Protein AF-A0AA41X4J2-F1 (afdb_monomer)

Nearest PDB structures (foldseek):
  3o14-assembly2_B  TM=9.484E-01  e=3.822E-04  Marinobacter nauticus VT8
  6z1p-assembly1_BR  TM=3.106E-01  e=7.952E+00  Tetrahymena thermophila SB210

Radius of gyration: 13.81 Å; Cα contacts (8 Å, |Δi|>4): 96; chains: 1; bounding box: 32×24×34 Å

Organism: NCBI:txid2961944

Mean predicted aligned error: 3.02 Å

pLDDT: mean 94.71, std 4.22, range [78.5, 98.69]

Structure (mmCIF, N/CA/C/O backbone):
data_AF-A0AA41X4J2-F1
#
_entry.id   AF-A0AA41X4J2-F1
#
loop_
_atom_site.group_PDB
_atom_site.id
_atom_site.type_symbol
_atom_site.label_atom_id
_atom_site.label_alt_id
_atom_site.label_comp_id
_atom_site.label_asym_id
_atom_site.label_entity_id
_atom_site.labe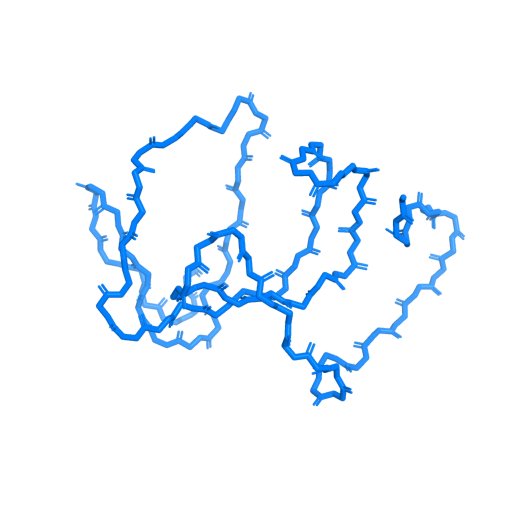l_seq_id
_atom_site.pdbx_PDB_ins_code
_atom_site.Cartn_x
_atom_site.Cartn_y
_atom_site.Cartn_z
_atom_site.occupancy
_atom_site.B_iso_or_equiv
_atom_site.auth_seq_id
_atom_site.auth_comp_id
_atom_site.auth_asym_id
_atom_site.auth_atom_id
_atom_site.pdbx_PDB_model_num
ATOM 1 N N . MET A 1 1 ? 12.589 8.365 -8.444 1.00 87.94 1 MET A N 1
ATOM 2 C CA . MET A 1 1 ? 11.923 7.372 -9.306 1.00 87.94 1 MET A CA 1
ATOM 3 C C . MET A 1 1 ? 12.346 5.985 -8.854 1.00 87.94 1 MET A C 1
ATOM 5 O O . MET A 1 1 ? 13.499 5.831 -8.469 1.00 87.94 1 MET A O 1
ATOM 9 N N . LEU A 1 2 ? 11.425 5.024 -8.848 1.00 94.75 2 LEU A N 1
ATOM 10 C CA . LEU A 1 2 ? 11.640 3.623 -8.475 1.00 94.75 2 LEU A CA 1
ATOM 11 C C . LEU A 1 2 ? 10.989 2.741 -9.545 1.00 94.75 2 LEU A C 1
ATOM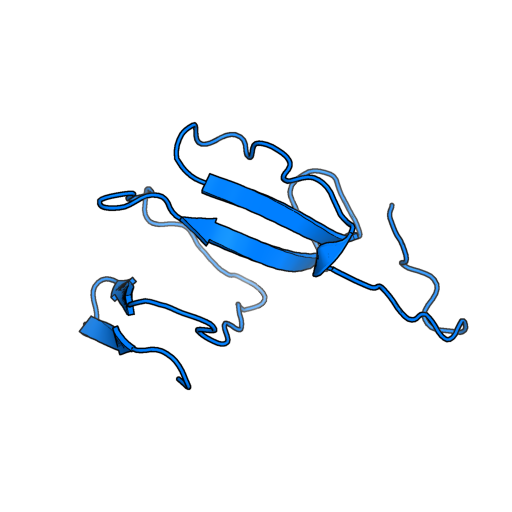 13 O O . LEU A 1 2 ? 9.798 2.902 -9.778 1.00 94.75 2 LEU A O 1
ATOM 17 N N . ASN A 1 3 ? 11.748 1.829 -10.157 1.00 96.44 3 ASN A N 1
ATOM 18 C CA . ASN A 1 3 ? 11.247 0.814 -11.098 1.00 96.44 3 ASN A CA 1
ATOM 19 C C . ASN A 1 3 ? 10.355 1.354 -12.242 1.00 96.44 3 ASN A C 1
ATOM 21 O O . ASN A 1 3 ? 9.433 0.678 -12.667 1.00 96.44 3 ASN A O 1
ATOM 25 N N . MET A 1 4 ? 10.638 2.562 -12.745 1.00 95.75 4 MET A N 1
ATOM 26 C CA . MET A 1 4 ? 9.848 3.238 -13.796 1.00 95.75 4 MET A CA 1
ATOM 27 C C . MET A 1 4 ? 10.314 2.921 -15.232 1.00 95.75 4 MET A C 1
ATOM 29 O O . MET A 1 4 ? 9.897 3.597 -16.171 1.00 95.75 4 MET A O 1
ATOM 33 N N . ASN A 1 5 ? 11.238 1.971 -15.418 1.00 95.94 5 ASN A N 1
ATOM 34 C CA . ASN A 1 5 ? 11.656 1.553 -16.756 1.00 95.94 5 ASN A CA 1
ATOM 35 C C . ASN A 1 5 ? 10.751 0.413 -17.241 1.00 95.94 5 ASN A C 1
ATOM 37 O O . ASN A 1 5 ? 10.978 -0.743 -16.896 1.00 95.94 5 ASN A O 1
ATOM 41 N N . PHE A 1 6 ? 9.735 0.744 -18.037 1.00 94.19 6 PHE A N 1
ATOM 42 C CA . PHE A 1 6 ? 8.754 -0.227 -18.531 1.00 94.19 6 PHE A CA 1
ATOM 43 C C . PHE A 1 6 ? 9.303 -1.201 -19.584 1.00 94.19 6 PHE A C 1
ATOM 45 O O . PHE A 1 6 ? 8.656 -2.209 -19.864 1.00 94.19 6 PHE A O 1
ATOM 52 N N . ASP A 1 7 ? 10.494 -0.943 -20.133 1.00 97.50 7 ASP A N 1
ATOM 53 C CA . ASP A 1 7 ? 11.161 -1.867 -21.057 1.00 97.50 7 ASP A CA 1
ATOM 54 C C . ASP A 1 7 ? 11.846 -3.037 -20.318 1.00 97.50 7 ASP A C 1
ATOM 56 O O . ASP A 1 7 ? 12.270 -4.016 -20.937 1.00 97.50 7 ASP A O 1
ATOM 60 N N . GLU A 1 8 ? 11.957 -2.965 -18.987 1.00 96.25 8 GLU A N 1
ATOM 61 C CA . GLU A 1 8 ? 12.574 -3.995 -18.156 1.00 96.25 8 GLU A CA 1
ATOM 62 C C . GLU A 1 8 ? 11.532 -4.885 -17.473 1.00 96.25 8 GLU A C 1
ATOM 64 O O . GLU A 1 8 ? 10.599 -4.429 -16.812 1.00 96.25 8 GLU A O 1
ATOM 69 N N . ARG A 1 9 ? 11.740 -6.203 -17.546 1.00 96.88 9 ARG A N 1
ATOM 70 C CA . ARG A 1 9 ? 10.959 -7.147 -16.745 1.00 96.88 9 ARG A CA 1
ATOM 71 C C . ARG A 1 9 ? 11.478 -7.164 -15.312 1.00 96.88 9 ARG A C 1
ATOM 73 O O . ARG A 1 9 ? 12.613 -7.573 -15.069 1.00 96.88 9 ARG A O 1
ATOM 80 N N . LEU A 1 10 ? 10.602 -6.857 -14.360 1.00 96.25 10 LEU A N 1
ATOM 81 C CA . LEU A 1 10 ? 10.903 -6.909 -12.934 1.00 96.25 10 LEU A CA 1
ATOM 82 C C . LEU A 1 10 ? 10.053 -7.959 -12.208 1.00 96.25 10 LEU A C 1
ATOM 84 O O . LEU A 1 10 ? 8.876 -8.147 -12.505 1.00 96.25 10 LEU A O 1
ATOM 88 N N . ALA A 1 11 ? 10.649 -8.636 -11.225 1.00 97.06 11 ALA A N 1
ATOM 89 C CA . ALA A 1 11 ? 9.939 -9.501 -10.288 1.00 97.06 11 ALA A CA 1
ATOM 90 C C . ALA A 1 11 ? 10.371 -9.157 -8.858 1.00 97.06 11 ALA A C 1
ATOM 92 O O . ALA A 1 11 ? 11.556 -9.222 -8.531 1.00 97.06 11 ALA A O 1
ATOM 93 N N . ILE A 1 12 ? 9.412 -8.796 -8.004 1.00 97.19 12 ILE A N 1
ATOM 94 C CA . ILE A 1 12 ? 9.663 -8.374 -6.621 1.00 97.19 12 ILE A CA 1
ATOM 95 C C . ILE A 1 12 ? 9.041 -9.394 -5.671 1.00 97.19 12 ILE A C 1
ATOM 97 O O . ILE A 1 12 ? 7.842 -9.655 -5.719 1.00 97.19 12 ILE A O 1
ATOM 101 N N . ASN A 1 13 ? 9.847 -9.944 -4.762 1.00 98.00 13 ASN A N 1
ATOM 102 C CA . ASN A 1 13 ? 9.325 -10.728 -3.647 1.00 98.00 13 ASN A CA 1
ATOM 103 C C . ASN A 1 13 ? 8.933 -9.786 -2.499 1.00 98.00 13 ASN A C 1
ATOM 105 O O . ASN A 1 13 ? 9.758 -9.452 -1.645 1.00 98.00 13 ASN A O 1
ATOM 109 N N . THR A 1 14 ? 7.671 -9.360 -2.484 1.00 97.75 14 THR A N 1
ATOM 110 C CA . THR A 1 14 ? 7.141 -8.389 -1.513 1.00 97.75 14 THR A CA 1
ATOM 111 C C . THR A 1 14 ? 7.183 -8.894 -0.070 1.00 97.75 14 THR A C 1
ATOM 113 O O . THR A 1 14 ? 7.281 -8.090 0.857 1.00 97.75 14 THR A O 1
ATOM 116 N N . GLN A 1 15 ? 7.212 -10.212 0.150 1.00 97.06 15 GLN A N 1
ATOM 117 C CA . GLN A 1 15 ? 7.341 -10.799 1.488 1.00 97.06 15 GLN A CA 1
ATOM 118 C C . GLN A 1 15 ? 8.722 -10.578 2.111 1.00 97.06 15 GLN A C 1
ATOM 120 O O . GLN A 1 15 ? 8.849 -10.616 3.329 1.00 97.06 15 GLN A O 1
ATOM 125 N N . LYS A 1 16 ? 9.745 -10.301 1.294 1.00 97.81 16 LYS A N 1
ATOM 126 C CA . LYS A 1 16 ? 11.104 -9.975 1.757 1.00 97.81 16 LYS A CA 1
ATOM 127 C C . LYS A 1 16 ? 11.370 -8.473 1.876 1.00 97.81 16 LYS A C 1
ATOM 129 O O . LYS A 1 16 ? 12.473 -8.087 2.241 1.00 97.81 16 LYS A O 1
ATOM 134 N N . GLN A 1 17 ? 10.406 -7.626 1.516 1.00 97.62 17 GLN A N 1
ATOM 135 C CA . GLN A 1 17 ? 10.543 -6.181 1.672 1.00 97.62 17 GLN A CA 1
ATOM 136 C C . GLN A 1 17 ? 10.148 -5.755 3.084 1.00 97.62 17 GLN A C 1
ATOM 138 O O . GLN A 1 17 ? 9.139 -6.220 3.621 1.00 97.62 17 GLN A O 1
ATOM 143 N N . GLU A 1 18 ? 10.899 -4.806 3.633 1.00 97.19 18 GLU A N 1
ATOM 144 C CA . GLU A 1 18 ? 10.533 -4.109 4.862 1.00 97.19 18 GLU A CA 1
ATOM 145 C C . GLU A 1 18 ? 9.358 -3.157 4.621 1.00 97.19 18 GLU A C 1
ATOM 147 O O . GLU A 1 18 ? 9.222 -2.551 3.551 1.00 97.19 18 GLU A O 1
ATOM 152 N N . TRP A 1 19 ? 8.506 -3.009 5.632 1.00 97.44 19 TRP A N 1
ATOM 153 C CA . TRP A 1 19 ? 7.457 -1.995 5.625 1.00 97.44 19 TRP A CA 1
ATOM 154 C C . TRP A 1 19 ? 8.065 -0.602 5.793 1.00 97.44 19 TRP A C 1
ATOM 156 O O . TRP A 1 19 ? 8.882 -0.370 6.681 1.00 97.44 19 TRP A O 1
ATOM 166 N N . GLN A 1 20 ? 7.631 0.347 4.967 1.00 95.12 20 GLN A N 1
ATOM 167 C CA . GLN A 1 20 ? 8.013 1.752 5.081 1.00 95.12 20 GLN A CA 1
ATOM 168 C C . GLN A 1 20 ? 6.841 2.556 5.631 1.00 95.12 20 GLN A C 1
ATOM 170 O O . GLN A 1 20 ? 5.704 2.375 5.190 1.00 95.12 20 GLN A O 1
ATOM 175 N N . ALA A 1 21 ? 7.111 3.471 6.559 1.00 91.81 21 ALA A N 1
ATOM 176 C CA . ALA A 1 21 ? 6.095 4.395 7.044 1.00 91.81 21 ALA A CA 1
ATOM 177 C C . ALA A 1 21 ? 5.616 5.319 5.909 1.00 91.81 21 ALA A C 1
ATOM 179 O O . ALA A 1 21 ? 6.406 5.803 5.085 1.00 91.81 21 ALA A O 1
ATOM 180 N N . SER A 1 22 ? 4.309 5.565 5.860 1.00 88.56 22 SER A N 1
ATOM 181 C CA . SER A 1 22 ? 3.746 6.675 5.093 1.00 88.56 22 SER A CA 1
ATOM 182 C C . SER A 1 22 ? 3.787 7.971 5.928 1.00 88.56 22 SER A C 1
ATOM 184 O O . SER A 1 22 ? 4.172 7.938 7.098 1.00 88.56 22 SER A O 1
ATOM 186 N N . PRO A 1 23 ? 3.384 9.129 5.373 1.00 86.56 23 PRO A N 1
ATOM 187 C CA . PRO A 1 23 ? 3.140 10.325 6.183 1.00 86.56 23 PRO A CA 1
ATOM 188 C C . PRO A 1 23 ? 2.078 10.132 7.284 1.00 86.56 23 PRO A C 1
ATOM 190 O O . PRO A 1 23 ? 2.076 10.886 8.254 1.00 86.56 23 PRO A O 1
ATOM 193 N N . SER A 1 24 ? 1.189 9.138 7.151 1.00 86.38 24 SER A N 1
ATOM 194 C CA . SER A 1 24 ? 0.291 8.695 8.221 1.00 86.38 24 SER A CA 1
ATOM 195 C C . SER A 1 24 ? 0.986 7.668 9.120 1.00 86.38 24 SER A C 1
ATOM 197 O O . SER A 1 24 ? 1.599 6.719 8.628 1.00 86.38 24 SER A O 1
ATOM 199 N N . SER A 1 25 ? 0.834 7.809 10.439 1.00 86.88 25 SER A N 1
ATOM 200 C CA . SER A 1 25 ? 1.406 6.888 11.433 1.00 86.88 25 SER A CA 1
ATOM 201 C C . SER A 1 25 ? 0.741 5.510 11.469 1.00 86.88 25 SER A C 1
ATOM 203 O O . SER A 1 25 ? 1.255 4.623 12.138 1.00 86.88 25 SER A O 1
ATOM 205 N N . THR A 1 26 ? -0.397 5.340 10.792 1.00 93.88 26 THR A N 1
ATOM 206 C CA . THR A 1 26 ? -1.197 4.102 10.786 1.00 93.88 26 THR A CA 1
ATOM 207 C C . THR A 1 26 ? -1.217 3.403 9.427 1.00 93.88 26 THR A C 1
ATOM 209 O O . THR A 1 26 ? -1.944 2.429 9.239 1.00 93.88 26 THR A O 1
ATOM 212 N N . VAL A 1 27 ? -0.453 3.914 8.453 1.00 94.88 27 VAL A N 1
ATOM 213 C CA . VAL A 1 27 ? -0.408 3.370 7.091 1.00 94.88 27 VAL A CA 1
ATOM 214 C C . VAL A 1 27 ? 1.032 3.088 6.690 1.00 94.88 27 VAL A C 1
ATOM 216 O O . VAL A 1 27 ? 1.913 3.951 6.762 1.00 94.88 27 VAL A O 1
ATOM 219 N N . TRP A 1 28 ? 1.246 1.866 6.218 1.00 96.69 28 TRP A N 1
ATOM 220 C CA . TRP A 1 28 ? 2.537 1.304 5.856 1.00 96.69 28 TRP A CA 1
ATOM 221 C C . TRP A 1 28 ? 2.535 0.906 4.388 1.00 96.69 28 TRP A C 1
ATOM 223 O O . TRP A 1 28 ? 1.516 0.469 3.859 1.00 96.69 28 TRP A O 1
ATOM 233 N N . ARG A 1 29 ? 3.682 1.016 3.720 1.00 96.06 29 ARG A N 1
ATOM 234 C CA . ARG A 1 29 ? 3.798 0.738 2.285 1.00 96.06 29 ARG A CA 1
ATOM 235 C C . ARG A 1 29 ? 5.036 -0.071 1.935 1.00 96.06 29 ARG A C 1
ATOM 237 O O . ARG A 1 29 ? 6.098 0.105 2.531 1.00 96.06 29 ARG A O 1
ATOM 244 N N . LYS A 1 30 ? 4.899 -0.903 0.909 1.00 97.56 30 LYS A N 1
ATOM 245 C CA . LYS A 1 30 ? 5.983 -1.532 0.151 1.00 97.56 30 LYS A CA 1
ATOM 246 C C . LYS A 1 30 ? 5.871 -1.045 -1.295 1.00 97.56 30 LYS A C 1
ATOM 248 O O . LYS A 1 30 ? 5.061 -1.585 -2.051 1.00 97.56 30 LYS A O 1
ATOM 253 N N . PRO A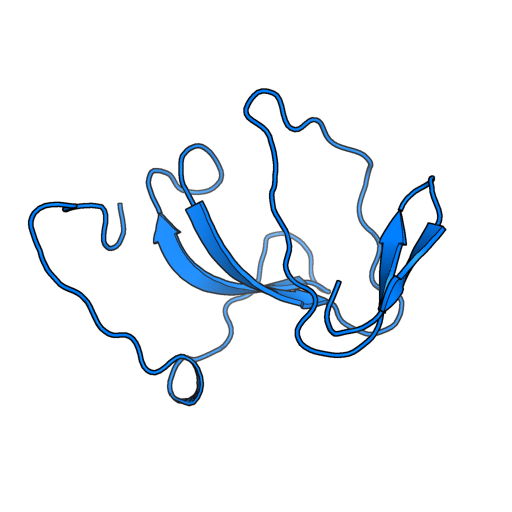 1 31 ? 6.616 0.008 -1.671 1.00 96.19 31 PRO A N 1
ATOM 254 C CA . PRO A 1 31 ? 6.599 0.525 -3.032 1.00 96.19 31 PRO A CA 1
ATOM 255 C C . PRO A 1 31 ? 7.124 -0.518 -4.023 1.00 96.19 31 PRO A C 1
ATOM 257 O O . PRO A 1 31 ? 8.186 -1.105 -3.797 1.00 96.19 31 PRO A O 1
ATOM 260 N N . LEU A 1 32 ? 6.382 -0.728 -5.110 1.00 97.00 32 LEU A N 1
ATOM 261 C CA . LEU A 1 32 ? 6.768 -1.604 -6.221 1.00 97.00 32 LEU A CA 1
ATOM 262 C C . LEU A 1 32 ? 7.254 -0.778 -7.408 1.00 97.00 32 LEU A C 1
ATOM 264 O O . LEU A 1 32 ? 8.270 -1.109 -8.005 1.00 97.00 32 LEU A O 1
ATOM 268 N N . GLU A 1 33 ? 6.572 0.328 -7.685 1.00 96.12 33 GLU A N 1
ATOM 269 C CA . GLU A 1 33 ? 6.876 1.275 -8.752 1.00 96.12 33 GLU A CA 1
ATOM 270 C C . GLU A 1 33 ? 6.503 2.686 -8.290 1.00 96.12 33 GLU A C 1
ATOM 272 O O . GLU A 1 33 ? 5.501 2.857 -7.587 1.00 96.12 33 GLU A O 1
ATOM 277 N N . ARG A 1 34 ? 7.313 3.698 -8.640 1.00 94.56 34 ARG A N 1
ATOM 278 C CA . ARG A 1 34 ? 7.047 5.082 -8.233 1.00 94.56 34 ARG A CA 1
ATOM 279 C C . ARG A 1 34 ? 7.668 6.159 -9.125 1.00 94.56 34 ARG A C 1
ATOM 281 O O . ARG A 1 34 ? 8.897 6.298 -9.182 1.00 94.56 34 ARG A O 1
ATOM 288 N N . GLY A 1 35 ? 6.823 7.028 -9.682 1.00 92.75 35 GLY A N 1
ATOM 289 C CA . GLY A 1 35 ? 7.231 8.206 -10.453 1.00 92.75 35 GLY A CA 1
ATOM 290 C C . GLY A 1 35 ? 7.801 9.332 -9.580 1.00 92.75 35 GLY A C 1
ATOM 291 O O . GLY A 1 35 ? 8.946 9.749 -9.760 1.00 92.75 35 GLY A O 1
ATOM 292 N N . ALA A 1 36 ? 7.051 9.795 -8.576 1.00 88.19 36 ALA A N 1
ATOM 293 C CA . ALA A 1 36 ? 7.468 10.882 -7.681 1.00 88.19 36 ALA A CA 1
ATOM 294 C C . ALA A 1 36 ? 7.213 10.567 -6.198 1.00 88.19 36 ALA A C 1
ATOM 296 O O . ALA A 1 36 ? 6.615 9.554 -5.845 1.00 88.19 36 ALA A O 1
ATOM 297 N N . LYS A 1 37 ? 7.706 11.428 -5.294 1.00 79.62 37 LYS A N 1
ATOM 298 C CA . LYS A 1 37 ? 7.711 11.137 -3.853 1.00 79.62 37 LYS A CA 1
ATOM 299 C C . LYS A 1 37 ? 6.319 10.974 -3.253 1.00 79.62 37 LYS A C 1
ATOM 301 O O . LYS A 1 37 ? 6.227 10.187 -2.338 1.00 79.62 37 LYS A O 1
ATOM 306 N N . GLU A 1 38 ? 5.286 11.685 -3.698 1.00 78.50 38 GLU A N 1
ATOM 307 C CA . GLU A 1 38 ? 3.906 11.547 -3.180 1.00 78.50 38 GLU A CA 1
ATOM 308 C C . GLU A 1 38 ? 2.859 11.838 -4.278 1.00 78.50 38 GLU A C 1
ATOM 310 O O . GLU A 1 38 ? 1.756 12.292 -3.998 1.00 78.50 38 GLU A O 1
ATOM 315 N N . SER A 1 39 ? 3.215 11.636 -5.549 1.00 83.19 39 SER A N 1
ATOM 316 C CA . SER A 1 39 ? 2.329 11.888 -6.689 1.00 83.19 39 SER A CA 1
ATOM 317 C C . SER A 1 39 ? 2.741 11.074 -7.916 1.00 83.19 39 SER A C 1
ATOM 319 O O . SER A 1 39 ? 3.837 10.503 -7.966 1.00 83.19 39 SER A O 1
ATOM 321 N N . GLY A 1 40 ? 1.862 11.061 -8.919 1.00 89.44 40 GLY A N 1
ATOM 322 C CA . GLY A 1 40 ? 2.089 10.392 -10.196 1.00 89.44 40 GLY A CA 1
ATOM 323 C C . GLY A 1 40 ? 1.880 8.880 -10.131 1.00 89.44 40 GLY A C 1
ATOM 324 O O . GLY A 1 40 ? 1.303 8.364 -9.177 1.00 89.44 40 GLY A O 1
ATOM 325 N N . HIS A 1 41 ? 2.352 8.186 -11.169 1.00 93.94 41 HIS A N 1
ATOM 326 C CA . HIS A 1 41 ? 2.223 6.736 -11.296 1.00 93.94 41 HIS A CA 1
ATOM 327 C C . HIS A 1 41 ? 2.865 6.027 -10.097 1.00 93.94 41 HIS A C 1
ATOM 329 O O . HIS A 1 41 ? 4.030 6.283 -9.760 1.00 93.94 41 HIS A O 1
ATOM 335 N N . THR A 1 42 ? 2.098 5.160 -9.441 1.00 95.31 42 THR A N 1
ATOM 336 C CA . THR A 1 42 ? 2.557 4.423 -8.269 1.00 95.31 42 THR A CA 1
ATOM 337 C C . THR A 1 42 ? 1.840 3.087 -8.165 1.00 95.31 42 THR A C 1
ATOM 339 O O . THR A 1 42 ? 0.622 3.023 -8.279 1.00 95.31 42 THR A O 1
ATOM 342 N N . THR A 1 43 ? 2.606 2.049 -7.847 1.00 96.88 43 THR A N 1
ATOM 343 C CA . THR A 1 43 ? 2.078 0.737 -7.465 1.00 96.88 43 THR A CA 1
ATOM 344 C C . THR A 1 43 ? 2.709 0.357 -6.133 1.00 96.88 43 THR A C 1
ATOM 346 O O . THR A 1 43 ? 3.919 0.510 -5.931 1.00 96.88 43 THR A O 1
ATOM 349 N N . SER A 1 44 ? 1.908 -0.072 -5.161 1.00 96.81 44 SER A N 1
ATOM 350 C CA . SER A 1 44 ? 2.381 -0.393 -3.810 1.00 96.81 44 SER A CA 1
ATOM 351 C C . SER A 1 44 ? 1.518 -1.466 -3.167 1.00 96.81 44 SER A C 1
ATOM 353 O O . SER A 1 44 ? 0.310 -1.484 -3.362 1.00 96.81 44 SER A O 1
ATOM 355 N N . VAL A 1 45 ? 2.129 -2.305 -2.328 1.00 98.19 45 VAL A N 1
ATOM 356 C CA . VAL A 1 45 ? 1.367 -3.040 -1.310 1.00 98.19 45 VAL A CA 1
ATOM 357 C C . VAL A 1 45 ? 1.229 -2.124 -0.104 1.00 98.19 45 VAL A C 1
ATOM 359 O O . VAL A 1 45 ? 2.233 -1.60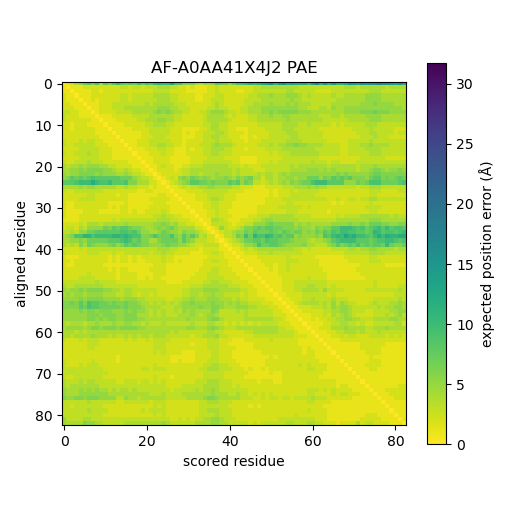8 0.397 1.00 98.19 45 VAL A O 1
ATOM 362 N N . VAL A 1 46 ? 0.002 -1.911 0.354 1.00 97.31 46 VAL A N 1
ATOM 363 C CA . VAL A 1 46 ? -0.307 -1.008 1.466 1.00 97.31 46 VAL A CA 1
ATOM 364 C C . VAL A 1 46 ? -0.946 -1.805 2.595 1.00 97.31 46 VAL A C 1
ATOM 366 O O . VAL A 1 46 ? -1.708 -2.736 2.353 1.00 97.31 46 VAL A O 1
ATOM 369 N N . LYS A 1 47 ? -0.605 -1.457 3.834 1.00 97.75 47 LYS A N 1
ATOM 370 C CA . LYS A 1 47 ? -1.223 -2.007 5.036 1.00 97.75 47 LYS A CA 1
ATOM 371 C C . LYS A 1 47 ? -1.720 -0.868 5.909 1.00 97.75 47 LYS A C 1
ATOM 373 O O . LYS A 1 47 ? -0.948 0.025 6.261 1.00 97.75 47 LYS A O 1
ATOM 378 N N . TYR A 1 48 ? -2.987 -0.953 6.278 1.00 97.12 48 TYR A N 1
ATOM 379 C CA . TYR A 1 48 ? -3.645 -0.063 7.220 1.00 97.12 48 TYR A CA 1
ATOM 380 C C . TYR A 1 48 ? -3.717 -0.770 8.573 1.00 97.12 48 TYR A C 1
ATOM 382 O O . TYR A 1 48 ? -4.106 -1.936 8.640 1.00 97.12 48 TYR A O 1
ATOM 390 N N . ASP A 1 49 ? -3.310 -0.094 9.643 1.00 97.12 49 ASP A N 1
ATOM 391 C CA . ASP A 1 49 ? -3.519 -0.614 10.994 1.00 97.12 49 ASP A CA 1
ATOM 392 C C . ASP A 1 49 ? -5.022 -0.632 11.329 1.00 97.12 49 ASP A C 1
ATOM 394 O O . ASP A 1 49 ? -5.815 0.122 10.760 1.00 97.12 49 ASP A O 1
ATOM 398 N N . ALA A 1 50 ? -5.439 -1.492 12.260 1.00 95.88 50 ALA A N 1
ATOM 399 C CA . ALA A 1 50 ? -6.846 -1.590 12.644 1.00 95.88 50 ALA A CA 1
ATOM 400 C C . ALA A 1 50 ? -7.384 -0.235 13.144 1.00 95.88 50 ALA A C 1
ATOM 402 O O . ALA A 1 50 ? -6.790 0.398 14.018 1.00 95.88 50 ALA A O 1
ATOM 403 N N . GLY A 1 51 ? -8.515 0.207 12.585 1.00 94.06 51 GLY A N 1
ATOM 404 C CA . GLY A 1 51 ? -9.114 1.510 12.893 1.00 94.06 51 GLY A CA 1
ATOM 405 C C . GLY A 1 51 ? -8.412 2.709 12.243 1.00 94.06 51 GLY A C 1
ATOM 406 O O . GLY A 1 51 ? -8.756 3.851 12.553 1.00 94.06 51 GLY A O 1
ATOM 407 N N . ALA A 1 52 ? -7.439 2.484 11.353 1.00 95.19 52 ALA A N 1
ATOM 408 C CA . ALA A 1 52 ? -6.862 3.555 10.556 1.00 95.19 52 ALA A CA 1
ATOM 409 C C . ALA A 1 52 ? -7.949 4.245 9.722 1.00 95.19 52 ALA A C 1
ATOM 411 O O . ALA A 1 52 ? -8.781 3.604 9.089 1.00 95.19 52 ALA A O 1
ATOM 412 N N . SER A 1 53 ? -7.900 5.572 9.699 1.00 92.50 53 SER A N 1
ATOM 413 C CA . SER A 1 53 ? -8.707 6.404 8.816 1.00 92.50 53 SER A CA 1
ATOM 414 C C . SER A 1 53 ? -7.834 7.507 8.238 1.00 92.50 53 SER A C 1
ATOM 416 O O . SER A 1 53 ? -6.771 7.843 8.772 1.00 92.50 53 SER A O 1
ATOM 418 N N . PHE A 1 54 ? -8.267 8.066 7.120 1.00 88.50 54 PHE A N 1
ATOM 419 C CA . PHE A 1 54 ? -7.586 9.164 6.456 1.00 88.50 54 PHE A CA 1
ATOM 420 C C . PHE A 1 54 ? -8.612 10.190 5.987 1.00 88.50 54 PHE A C 1
ATOM 422 O O . PHE A 1 54 ? -9.803 9.909 5.874 1.00 88.50 54 PHE A O 1
ATOM 429 N N . LYS A 1 55 ? -8.149 11.422 5.761 1.00 89.62 55 LYS A N 1
ATOM 430 C CA . LYS A 1 55 ? -9.009 12.472 5.216 1.00 89.62 55 LYS A CA 1
ATOM 431 C C . LYS A 1 55 ? -9.381 12.121 3.779 1.00 89.62 55 LYS A C 1
ATOM 433 O O . LYS A 1 55 ? -8.538 11.617 3.032 1.00 89.62 55 LYS A O 1
ATOM 438 N N . GLN A 1 56 ? -10.604 12.473 3.398 1.00 91.38 56 GLN A N 1
ATOM 439 C CA . GLN A 1 56 ? -11.028 12.433 2.006 1.00 91.38 56 GLN A CA 1
ATOM 440 C C . GLN A 1 56 ? -10.013 13.182 1.134 1.00 91.38 56 GLN A C 1
ATOM 442 O O . GLN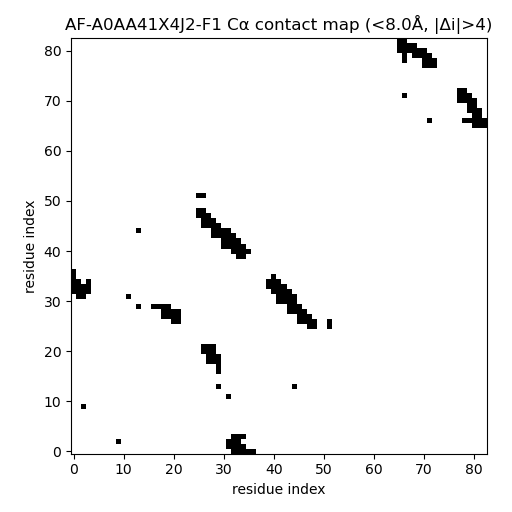 A 1 56 ? -9.537 14.265 1.492 1.00 91.38 56 GLN A O 1
ATOM 447 N N . HIS A 1 57 ? -9.671 12.582 0.002 1.00 90.44 57 HIS A N 1
ATOM 448 C CA . HIS A 1 57 ? -8.770 13.149 -0.987 1.00 90.44 57 HIS A CA 1
ATOM 449 C C . HIS A 1 57 ? -9.250 12.778 -2.390 1.00 90.44 57 HIS A C 1
ATOM 451 O O . HIS A 1 57 ? -10.153 11.967 -2.561 1.00 90.44 57 HIS A O 1
ATOM 457 N N . SER A 1 58 ? -8.708 13.458 -3.397 1.00 91.75 58 SER A N 1
ATOM 458 C CA . SER A 1 58 ? -9.144 13.298 -4.783 1.00 91.75 58 SER A CA 1
ATOM 459 C C . SER A 1 58 ? -8.200 12.388 -5.556 1.00 91.75 58 SER A C 1
ATOM 461 O O . SER A 1 58 ? -6.981 12.500 -5.420 1.00 91.75 58 SER A O 1
ATOM 463 N N . HIS A 1 59 ? -8.770 11.590 -6.457 1.00 92.00 59 HIS A N 1
ATOM 464 C CA . HIS A 1 59 ? -8.041 10.738 -7.395 1.00 92.00 59 HIS A CA 1
ATOM 465 C C . HIS A 1 59 ? -8.271 11.246 -8.828 1.00 92.00 59 HIS A C 1
ATOM 467 O O . HIS A 1 59 ? -9.033 10.645 -9.583 1.00 92.00 59 HIS A O 1
ATOM 473 N N . PRO A 1 60 ? -7.657 12.377 -9.235 1.00 92.38 60 PRO A N 1
ATOM 474 C CA . PRO A 1 60 ? -7.914 12.993 -10.544 1.00 92.38 60 PRO A CA 1
ATOM 475 C C . PRO A 1 60 ? -7.543 12.094 -11.734 1.00 92.38 60 PRO A C 1
ATOM 477 O O . PRO A 1 60 ? -8.029 12.316 -12.838 1.00 92.38 60 PRO A O 1
ATOM 480 N N . TYR A 1 61 ? -6.695 11.087 -11.504 1.00 92.62 61 TYR A N 1
ATOM 481 C CA . TYR A 1 61 ? -6.275 10.094 -12.497 1.00 92.62 61 TYR A CA 1
ATOM 482 C C . TYR A 1 61 ? -6.719 8.667 -12.136 1.00 92.62 61 TYR A C 1
ATOM 484 O O . TYR A 1 61 ? -6.263 7.716 -12.764 1.00 92.62 61 TYR A O 1
ATOM 492 N N . GLY A 1 62 ? -7.606 8.529 -11.146 1.00 94.62 62 GLY A N 1
ATOM 493 C CA . GLY A 1 62 ? -8.089 7.248 -10.638 1.00 94.62 62 GLY A CA 1
ATOM 494 C C . GLY A 1 62 ? -7.207 6.619 -9.558 1.00 94.62 62 GLY A C 1
ATOM 495 O O . GLY A 1 62 ? -6.086 7.056 -9.294 1.00 94.62 62 GLY A O 1
ATOM 496 N N . GLU A 1 63 ? -7.771 5.599 -8.921 1.00 96.00 63 GLU A N 1
ATOM 497 C CA . GLU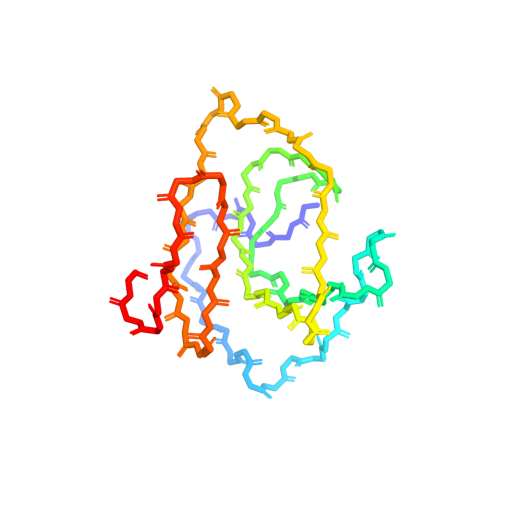 A 1 63 ? -7.126 4.693 -7.976 1.00 96.00 63 GLU A CA 1
ATOM 498 C C . GLU A 1 63 ? -7.778 3.319 -8.140 1.00 96.00 63 GLU A C 1
ATOM 500 O O . GLU A 1 63 ? -8.997 3.216 -8.266 1.00 96.00 63 GLU A O 1
ATOM 505 N N . GLU A 1 64 ? -6.953 2.279 -8.188 1.00 97.19 64 GLU A N 1
ATOM 506 C CA . GLU A 1 64 ? -7.390 0.889 -8.251 1.00 97.19 64 GLU A CA 1
ATOM 507 C C . GLU A 1 64 ? -6.797 0.157 -7.050 1.00 97.19 64 GLU A C 1
ATOM 509 O O . GLU A 1 64 ? -5.602 0.276 -6.761 1.00 97.19 64 GLU A O 1
ATOM 514 N N . ILE A 1 65 ? -7.642 -0.582 -6.337 1.00 97.44 65 ILE A N 1
ATOM 515 C CA . ILE A 1 65 ? -7.278 -1.316 -5.128 1.00 97.44 65 ILE A CA 1
ATOM 516 C C . ILE A 1 65 ? -7.777 -2.746 -5.283 1.00 97.44 65 ILE A C 1
ATOM 518 O O . ILE A 1 65 ? -8.925 -2.961 -5.648 1.00 97.44 65 ILE A O 1
ATOM 522 N N . LEU A 1 66 ? -6.910 -3.701 -4.949 1.00 98.50 66 LEU A N 1
ATOM 523 C CA . LEU A 1 66 ? -7.285 -5.084 -4.674 1.00 98.50 66 LEU A CA 1
ATOM 524 C C . LEU A 1 66 ? -7.076 -5.341 -3.182 1.00 98.50 66 LEU A C 1
ATOM 526 O O . LEU A 1 66 ? -5.951 -5.221 -2.679 1.00 98.50 66 LEU A O 1
ATOM 530 N N . VAL A 1 67 ? -8.132 -5.722 -2.469 1.00 98.56 67 VAL A N 1
ATOM 531 C CA . VAL A 1 67 ? -8.045 -5.996 -1.031 1.00 98.56 67 VAL A CA 1
ATOM 532 C C . VAL A 1 67 ? -7.451 -7.389 -0.817 1.00 98.56 67 VAL A C 1
ATOM 534 O O . VAL A 1 67 ? -8.085 -8.404 -1.096 1.00 98.56 67 VAL A O 1
ATOM 537 N N . LEU A 1 68 ? -6.216 -7.456 -0.312 1.00 98.31 68 LEU A N 1
ATOM 538 C CA . LEU A 1 68 ? -5.515 -8.732 -0.094 1.00 98.31 68 LEU A CA 1
ATOM 539 C C . LEU A 1 68 ? -5.939 -9.437 1.202 1.00 98.31 68 LEU A C 1
ATOM 541 O O . LEU A 1 68 ? -6.027 -10.662 1.241 1.00 98.31 68 LEU A O 1
ATOM 545 N N . GLU A 1 69 ? -6.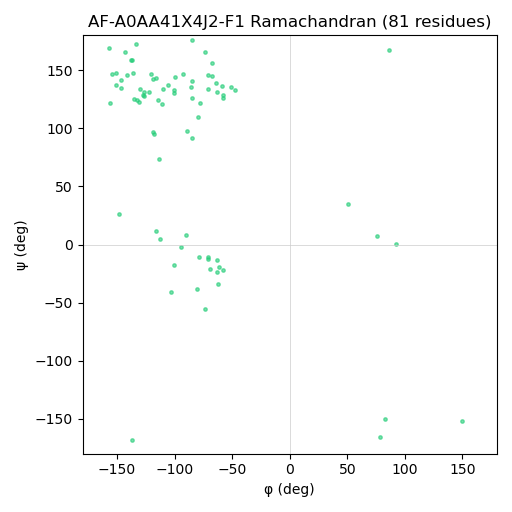173 -8.670 2.266 1.00 98.38 69 GLU A N 1
ATOM 546 C CA . GLU A 1 69 ? -6.548 -9.165 3.591 1.00 98.38 69 GLU A CA 1
ATOM 547 C C . GLU A 1 69 ? -7.321 -8.073 4.347 1.00 98.38 69 GLU A C 1
ATOM 549 O O . GLU A 1 69 ? -7.029 -6.886 4.196 1.00 98.38 69 GLU A O 1
A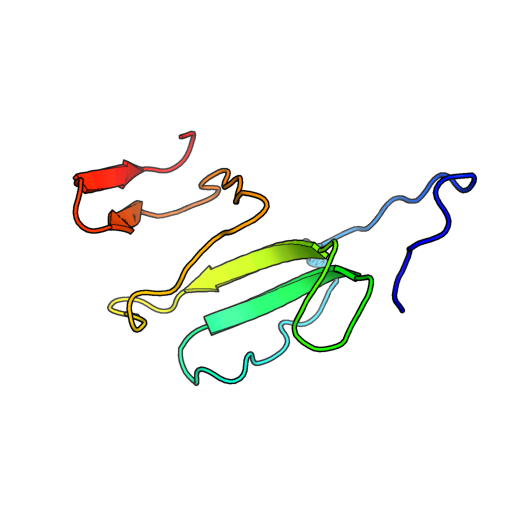TOM 554 N N . GLY A 1 70 ? -8.286 -8.473 5.179 1.00 97.94 70 GLY A N 1
ATOM 555 C CA . GLY A 1 70 ? -9.103 -7.554 5.973 1.00 97.94 70 GLY A CA 1
ATOM 556 C C . GLY A 1 70 ? -10.278 -6.955 5.198 1.00 97.94 70 GLY A C 1
ATOM 557 O O . GLY A 1 70 ? -10.855 -7.605 4.323 1.00 97.94 70 GLY A O 1
ATOM 558 N N . VAL A 1 71 ? -10.655 -5.733 5.579 1.00 98.19 71 VAL A N 1
ATOM 559 C CA . VAL A 1 71 ? -11.742 -4.952 4.976 1.00 98.19 71 VAL A CA 1
ATOM 560 C C . VAL A 1 71 ? -11.242 -3.523 4.787 1.00 98.19 71 VAL A C 1
ATOM 562 O O . VAL A 1 71 ? -10.753 -2.911 5.738 1.00 98.19 71 VAL A O 1
ATOM 565 N N . PHE A 1 72 ? -11.335 -3.018 3.561 1.00 98.06 72 PHE A N 1
ATOM 566 C CA . PHE A 1 72 ? -11.188 -1.597 3.259 1.00 98.06 72 PHE A CA 1
ATOM 567 C C . PHE A 1 72 ? -12.574 -0.954 3.273 1.00 98.06 72 PHE A C 1
ATOM 569 O O . PHE A 1 72 ? -13.538 -1.615 2.900 1.00 98.06 72 PHE A O 1
ATOM 576 N N . SER A 1 73 ? -12.689 0.303 3.687 1.00 97.44 73 SER A N 1
ATOM 577 C CA . SER A 1 73 ? -13.985 0.983 3.763 1.00 97.44 73 SER A CA 1
ATOM 578 C C . SER A 1 73 ? -13.864 2.436 3.322 1.00 97.44 73 SER A C 1
ATOM 580 O O . SER A 1 73 ? -12.858 3.092 3.608 1.00 97.44 73 SER A O 1
ATOM 582 N N . ASP A 1 74 ? -14.913 2.944 2.685 1.00 96.31 74 ASP A N 1
ATOM 583 C CA . ASP A 1 74 ? -15.089 4.355 2.333 1.00 96.31 74 ASP A CA 1
ATOM 584 C C . ASP A 1 74 ? -16.534 4.813 2.629 1.00 96.31 74 ASP A C 1
ATOM 586 O O . ASP A 1 74 ? -17.290 4.129 3.324 1.00 96.31 74 ASP A O 1
ATOM 590 N N . GLU A 1 75 ? -16.938 5.991 2.148 1.00 95.44 75 GLU A N 1
ATOM 591 C CA . GLU A 1 75 ? -18.300 6.510 2.324 1.00 95.44 75 GLU A CA 1
ATOM 592 C C . GLU A 1 75 ? -19.405 5.671 1.653 1.00 95.44 75 GLU A C 1
ATOM 594 O O . GLU A 1 75 ? -20.589 5.884 1.933 1.00 95.44 75 GLU A O 1
ATOM 599 N N . HIS A 1 76 ? -19.046 4.743 0.767 1.00 96.06 76 HIS A N 1
ATOM 600 C CA . HIS A 1 76 ? -19.965 3.901 0.010 1.00 96.06 76 HIS A CA 1
ATOM 601 C C . HIS A 1 76 ? -20.109 2.489 0.586 1.00 96.06 76 HIS A C 1
ATOM 603 O O . HIS A 1 76 ? -21.115 1.834 0.301 1.00 96.06 76 HIS A O 1
ATOM 609 N N . GLY A 1 77 ? -19.183 2.038 1.437 1.00 97.31 77 GLY A N 1
ATOM 610 C CA . GLY A 1 77 ? -19.347 0.805 2.203 1.00 97.31 77 GLY A CA 1
ATOM 611 C C . GLY A 1 77 ? -18.045 0.079 2.508 1.00 97.31 77 GLY A C 1
ATOM 612 O O . GLY A 1 77 ? -16.983 0.686 2.626 1.00 97.31 77 GLY A O 1
ATOM 613 N N . ASP A 1 78 ? -18.172 -1.240 2.653 1.00 98.38 78 ASP A N 1
ATOM 614 C CA . ASP A 1 78 ? -17.100 -2.154 3.027 1.00 98.38 78 ASP A CA 1
ATOM 615 C C . ASP A 1 78 ? -16.709 -3.048 1.843 1.00 98.38 78 ASP A C 1
ATOM 617 O O . ASP A 1 78 ? -17.558 -3.665 1.195 1.00 98.38 78 ASP A O 1
ATOM 621 N N . TYR A 1 79 ? -15.406 -3.171 1.618 1.00 98.44 79 TYR A N 1
ATOM 622 C CA . TYR A 1 79 ? -14.779 -3.943 0.552 1.00 98.44 79 TYR A CA 1
ATOM 623 C C . TYR A 1 79 ? -13.906 -5.029 1.201 1.00 98.44 79 TYR A C 1
ATOM 625 O O . TYR A 1 79 ? -12.788 -4.749 1.651 1.00 98.44 79 TYR A O 1
ATOM 633 N N . PRO A 1 80 ? -14.416 -6.266 1.349 1.00 98.44 80 PRO A N 1
ATOM 634 C CA . PRO A 1 80 ? -13.664 -7.355 1.961 1.00 98.44 80 PRO A CA 1
ATOM 635 C C . PRO A 1 80 ? -12.569 -7.881 1.026 1.00 98.44 80 PRO A C 1
ATOM 637 O O . PRO A 1 80 ? -12.583 -7.633 -0.181 1.00 98.44 80 PRO A O 1
ATOM 640 N N . ALA A 1 81 ? -11.643 -8.664 1.585 1.00 98.69 81 ALA A N 1
ATOM 641 C CA . ALA A 1 81 ? -10.601 -9.344 0.822 1.00 98.69 81 ALA A CA 1
ATOM 642 C C . ALA A 1 81 ? -11.143 -10.075 -0.422 1.00 98.69 81 ALA A C 1
ATOM 644 O O . ALA A 1 81 ? -12.120 -10.823 -0.344 1.00 98.69 81 ALA A O 1
ATOM 645 N N . GLY A 1 82 ? -10.469 -9.874 -1.556 1.00 98.25 82 GLY A N 1
ATOM 646 C CA . GLY A 1 82 ? -10.864 -10.386 -2.870 1.00 98.25 82 GLY A CA 1
ATOM 647 C C . GLY A 1 82 ? -11.730 -9.436 -3.703 1.00 98.25 82 GLY A C 1
ATOM 648 O O . GLY A 1 82 ? -12.096 -9.816 -4.814 1.00 98.25 82 GLY A O 1
ATOM 649 N N . THR A 1 83 ? -12.040 -8.244 -3.183 1.00 97.38 83 THR A N 1
ATOM 650 C CA . THR A 1 83 ? -12.651 -7.143 -3.947 1.00 97.38 83 THR A CA 1
ATOM 651 C C . THR A 1 83 ? -11.591 -6.311 -4.647 1.00 97.38 83 THR A C 1
ATOM 653 O O . THR A 1 83 ? -10.519 -6.101 -4.024 1.00 97.38 83 THR A O 1
#

Sequence (83 aa):
MLNMNFDERLAINTQKQEWQASPSSTVWRKPLERGAKESGHTTSVVKYDAGASFKQHSHPYGEEILVLEGVFSDEHGDYPAGT

Secondary structure (DSSP, 8-state):
-BS--TTS-----GGGSPPEE-SSTTEEEEEEEESSSSSSSEEEEEEEPTT--------TT-------SSEEEETTEEEETT-

InterPro domains:
  IPR011051 RmlC-like cupin domain superfamily [SSF51182] (2-83)
  IPR014710 RmlC-like jelly roll fold [G3DSA:2.60.120.10] (1-83)
  IPR025979 ChrR-like cupin domain [PF12973] (8-83)

Foldseek 3Di:
DAPPPPVDDDDDPQVPDDWDDDVDPFKTWDWPDDDDDPDDDTDIDMDGHPPDDDDDDDDPPDDDDAAQAAWDADPVGIDHHRD

Solvent-accessible surface area (backbone a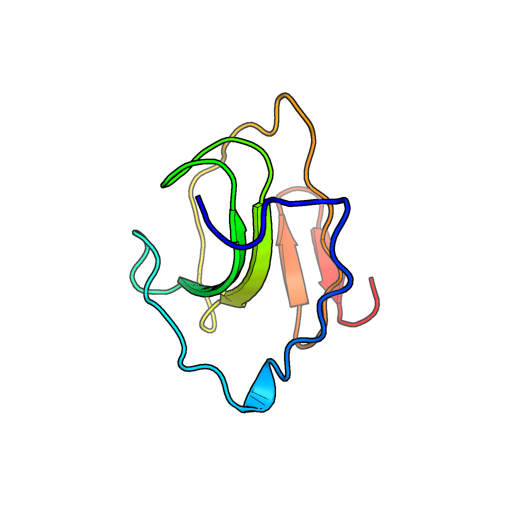toms only — not comparable to full-atom values): 5637 Å² total; per-residue (Å²): 111,37,78,76,57,83,91,57,92,81,87,81,68,68,89,77,53,71,79,36,81,47,101,48,98,46,35,34,34,39,79,66,28,27,55,48,97,90,48,76,62,69,42,64,54,75,48,69,45,93,88,56,82,78,80,91,78,84,58,95,85,62,85,88,78,74,35,84,69,66,68,50,73,61,99,88,46,79,41,46,50,81,69